Protein AF-A0A820NE36-F1 (afdb_monomer_lite)

Foldseek 3Di:
DLLVVLVVVVVCCVPPPPDDDPVLVVQVVCVVVVVDDPCVCVVVSVVSSCVVPVCVVCVVVVCVVPPPPCVVVVCVVVVVDDDDDDDQDDDPPPCSVVVVLVVCVPDPHDDDDDPDPVVVVVSVVVD

pLDDT: mean 95.51, std 3.57, range [68.38, 98.06]

InterPro domains:
  IPR027417 P-loop containing nucleoside triphosphate hydrolase [G3DSA:3.40.50.300] (71-127)
  IPR041453 Suv3, N-terminal [PF18114] (2-62)
  IPR050699 ATP-dependent RNA helicase SUPV3-like [PTHR12131] (35-124)
  IPR055206 ATP-dependent RNA helicase SUV3, DEXQ-box helicase domain [PF22527] (71-126)

Organism: NCBI:txid433720

Sequence (127 aa):
QIFKNVYVSFRKFCLQSSVLPVDFTTILNDIISGASNVTAIFPYFLKHAKQMFPHLTCIEDLKKISDLRNPANWYPDARNIQRKVIFHAGPTNSGKTYHALQRFINSESGIYCGPLKLLASEVFYKT

Secondary structure (DSSP, 8-state):
-HHHHHHHHHHHHHHH-SS--HHHHHHHHHHHTTSS-GGGGHHHHHHHHHHH-THHHHHHHHHHHT--S-GGGG-HHHHSS----------TTSSHHHHHHHHHHTSSS-----SSHHHHHHHHHH-

Structure (mmCIF, N/CA/C/O backbone):
data_AF-A0A820NE36-F1
#
_entry.id   AF-A0A820NE36-F1
#
loop_
_atom_site.group_PDB
_atom_site.id
_atom_site.type_symbol
_atom_site.label_atom_id
_atom_site.label_alt_id
_atom_site.label_comp_id
_atom_site.label_asym_id
_atom_site.label_entity_id
_atom_site.label_seq_id
_atom_site.pdbx_PDB_ins_code
_atom_site.Cartn_x
_atom_site.Cartn_y
_atom_site.Cartn_z
_atom_site.occupancy
_atom_site.B_iso_or_equiv
_atom_site.auth_seq_id
_atom_site.auth_comp_id
_atom_site.auth_asym_id
_atom_site.auth_atom_id
_atom_site.pdbx_PDB_model_num
ATOM 1 N N . GLN A 1 1 ? 17.916 12.042 -13.478 1.00 82.25 1 GLN A N 1
ATOM 2 C CA . GLN A 1 1 ? 19.033 11.322 -12.823 1.00 82.25 1 GLN A CA 1
ATOM 3 C C . GLN A 1 1 ? 19.301 9.931 -13.410 1.00 82.25 1 GLN A C 1
ATOM 5 O O . GLN A 1 1 ? 20.451 9.664 -13.737 1.00 82.25 1 GLN A O 1
ATOM 10 N N . ILE A 1 2 ? 18.285 9.066 -13.584 1.00 94.12 2 ILE A N 1
ATOM 11 C CA . ILE A 1 2 ? 18.450 7.671 -14.060 1.00 94.12 2 ILE A CA 1
ATOM 12 C C . ILE A 1 2 ? 19.258 7.591 -15.361 1.00 94.12 2 ILE A C 1
ATOM 14 O O . ILE A 1 2 ? 20.298 6.943 -15.382 1.00 94.12 2 ILE A O 1
ATOM 18 N N . PHE A 1 3 ? 18.852 8.320 -16.406 1.00 96.06 3 PHE A N 1
ATOM 19 C CA . PHE A 1 3 ? 19.536 8.290 -17.704 1.00 96.06 3 PHE A CA 1
ATOM 20 C C . PHE A 1 3 ? 21.042 8.580 -17.603 1.00 96.06 3 PHE A C 1
ATOM 22 O O . PHE A 1 3 ? 21.841 7.819 -18.132 1.00 96.06 3 PHE A O 1
ATOM 29 N N . LYS A 1 4 ? 21.444 9.635 -16.875 1.00 97.31 4 LYS A N 1
ATOM 30 C CA . LYS A 1 4 ? 22.859 10.009 -16.690 1.00 97.31 4 LYS A CA 1
ATOM 31 C C . LYS A 1 4 ? 23.656 8.884 -16.024 1.00 97.31 4 LYS A C 1
ATOM 33 O O . LYS A 1 4 ? 24.756 8.570 -16.469 1.00 97.31 4 LYS A O 1
ATOM 38 N N . ASN A 1 5 ? 23.096 8.265 -14.985 1.00 97.50 5 ASN A N 1
ATOM 39 C CA . ASN A 1 5 ? 23.749 7.174 -14.263 1.00 97.50 5 ASN A CA 1
ATOM 40 C C . ASN A 1 5 ? 23.881 5.919 -15.138 1.00 97.50 5 ASN A C 1
ATOM 42 O O . ASN A 1 5 ? 24.956 5.319 -15.185 1.00 97.50 5 ASN A O 1
ATOM 46 N N . VAL A 1 6 ? 22.817 5.560 -15.868 1.00 98.00 6 VAL A N 1
ATOM 47 C CA . VAL A 1 6 ? 22.847 4.445 -16.825 1.00 98.00 6 VAL A CA 1
ATOM 48 C C . VAL A 1 6 ? 23.852 4.729 -17.933 1.00 98.00 6 VAL A C 1
ATOM 50 O O . VAL A 1 6 ? 24.657 3.864 -18.234 1.00 98.00 6 VAL A O 1
ATOM 53 N N . TYR A 1 7 ? 23.872 5.937 -18.497 1.00 97.50 7 TYR A N 1
ATOM 54 C CA . TYR A 1 7 ? 24.812 6.327 -19.549 1.00 97.50 7 TYR A CA 1
ATOM 55 C C . TYR A 1 7 ? 26.268 6.183 -19.114 1.00 97.50 7 TYR A C 1
ATOM 57 O O . TYR A 1 7 ? 27.051 5.538 -19.808 1.00 97.50 7 TYR A O 1
ATOM 65 N N . VAL A 1 8 ? 26.636 6.732 -17.952 1.00 97.75 8 VAL A N 1
ATOM 66 C CA . VAL A 1 8 ? 28.008 6.624 -17.434 1.00 97.75 8 VAL A CA 1
ATOM 67 C C . VAL A 1 8 ? 28.394 5.159 -17.220 1.00 97.75 8 VAL A C 1
ATOM 69 O O . VAL A 1 8 ? 29.482 4.747 -17.623 1.00 97.75 8 VAL A O 1
ATOM 72 N N . SER A 1 9 ? 27.501 4.362 -16.632 1.00 97.25 9 SER A N 1
ATOM 73 C CA . SER A 1 9 ? 27.746 2.939 -16.382 1.00 97.25 9 SER A CA 1
ATOM 74 C C . SER A 1 9 ? 27.818 2.116 -17.673 1.00 97.25 9 SER A C 1
ATOM 76 O O . SER A 1 9 ? 28.740 1.322 -17.836 1.00 97.25 9 SER A O 1
ATOM 78 N N . PHE A 1 10 ? 26.905 2.341 -18.615 1.00 96.94 10 PHE A N 1
ATOM 79 C CA . PHE A 1 10 ? 26.850 1.639 -19.895 1.00 96.94 10 PHE A CA 1
ATOM 80 C C . PHE A 1 10 ? 28.059 1.976 -20.767 1.00 96.94 10 PHE A C 1
ATOM 82 O O . PHE A 1 10 ? 28.676 1.082 -21.337 1.00 96.94 10 PHE A O 1
ATOM 89 N N . ARG A 1 11 ? 28.477 3.249 -20.805 1.00 96.44 11 ARG A N 1
ATOM 90 C CA . ARG A 1 11 ? 29.721 3.657 -21.471 1.00 96.44 11 ARG A CA 1
ATOM 91 C C . ARG A 1 11 ? 30.932 2.963 -20.849 1.00 96.44 11 ARG A C 1
ATOM 93 O O . ARG A 1 11 ? 31.787 2.475 -21.580 1.00 96.44 11 ARG A O 1
ATOM 100 N N . LYS A 1 12 ? 31.004 2.893 -19.515 1.00 96.25 12 LYS A N 1
ATOM 101 C CA . LYS A 1 12 ? 32.073 2.172 -18.807 1.00 96.25 12 LYS A CA 1
ATOM 102 C C . LYS A 1 12 ? 32.079 0.686 -19.182 1.00 96.25 12 LYS A C 1
ATOM 104 O O . LYS A 1 12 ? 33.135 0.165 -19.511 1.00 96.25 12 LYS A O 1
ATOM 109 N N . PHE A 1 13 ? 30.911 0.044 -19.200 1.00 94.56 13 PHE A N 1
ATOM 110 C CA . PHE A 1 13 ? 30.743 -1.341 -19.647 1.00 94.56 13 PHE A CA 1
ATOM 111 C C . PHE A 1 13 ? 31.232 -1.541 -21.090 1.00 94.56 13 PHE A C 1
ATOM 113 O O . PHE A 1 13 ? 32.003 -2.455 -21.345 1.00 94.56 13 PHE A O 1
ATOM 120 N N . CYS A 1 14 ? 30.870 -0.654 -22.019 1.00 93.94 14 CYS A N 1
ATOM 121 C CA . CYS A 1 14 ? 31.310 -0.753 -23.414 1.00 93.94 14 CYS A CA 1
ATOM 122 C C . CYS A 1 14 ? 32.832 -0.603 -23.579 1.00 93.94 14 CYS A C 1
ATOM 124 O O . CYS A 1 14 ? 33.412 -1.250 -24.441 1.00 93.94 14 CYS A O 1
ATOM 126 N N . LEU A 1 15 ? 33.473 0.261 -22.783 1.00 93.56 15 LEU A N 1
ATOM 127 C CA . LEU A 1 15 ? 34.896 0.591 -22.933 1.00 93.56 15 LEU A CA 1
ATOM 128 C C . LEU A 1 15 ? 35.841 -0.314 -22.135 1.00 93.56 15 LEU A C 1
ATOM 130 O O . LEU A 1 15 ? 37.017 -0.392 -22.470 1.00 93.56 15 LEU A O 1
ATOM 134 N N . GLN A 1 16 ? 35.369 -0.914 -21.040 1.00 93.44 16 GLN A N 1
ATOM 135 C CA . GLN A 1 16 ? 36.233 -1.605 -20.073 1.00 93.44 16 GLN A CA 1
ATOM 136 C C . GLN A 1 16 ? 35.963 -3.106 -19.958 1.00 93.44 16 GLN A C 1
ATOM 138 O O . GLN A 1 16 ? 36.769 -3.812 -19.356 1.00 93.44 16 GLN A O 1
ATOM 143 N N . SER A 1 17 ? 34.849 -3.610 -20.494 1.00 89.56 17 SER A N 1
ATOM 144 C CA . SER A 1 17 ? 34.589 -5.051 -20.511 1.00 89.56 17 SER A CA 1
ATOM 145 C C . SER A 1 17 ? 35.572 -5.756 -21.444 1.00 89.56 17 SER A C 1
ATOM 147 O O . SER A 1 17 ? 35.713 -5.374 -22.602 1.00 89.56 17 SER A O 1
ATOM 149 N N . SER A 1 18 ? 36.215 -6.819 -20.955 1.00 82.12 18 SER A N 1
ATOM 150 C CA . SER A 1 18 ? 37.132 -7.651 -21.746 1.00 82.12 18 SER A CA 1
ATOM 151 C C . SER A 1 18 ? 36.428 -8.424 -22.863 1.00 82.12 18 SER A C 1
ATOM 153 O O . SER A 1 18 ? 37.045 -8.727 -23.879 1.00 82.12 18 SER A O 1
ATOM 155 N N . VAL A 1 19 ? 35.140 -8.731 -22.685 1.00 86.31 19 VAL A N 1
ATOM 156 C CA . VAL A 1 19 ? 34.296 -9.398 -23.680 1.00 86.31 19 VAL A CA 1
ATOM 157 C C . VAL A 1 19 ? 32.920 -8.742 -23.683 1.00 86.31 19 VAL A C 1
ATOM 159 O O . VAL A 1 19 ? 32.249 -8.675 -22.650 1.00 86.31 19 VAL A O 1
ATOM 162 N N . LEU A 1 20 ? 32.497 -8.262 -24.851 1.00 90.31 20 LEU A N 1
ATOM 163 C CA . LEU A 1 20 ? 31.125 -7.827 -25.097 1.00 90.31 20 LEU A CA 1
ATOM 164 C C . LEU A 1 20 ? 30.312 -8.987 -25.694 1.00 90.31 20 LEU A C 1
ATOM 166 O O . LEU A 1 20 ? 30.884 -9.853 -26.358 1.00 90.31 20 LEU A O 1
ATOM 170 N N . PRO A 1 21 ? 28.986 -9.028 -25.472 1.00 92.50 21 PRO A N 1
ATOM 171 C CA . PRO A 1 21 ? 28.116 -9.982 -26.153 1.00 92.50 21 PRO A CA 1
ATOM 172 C C . PRO A 1 21 ? 28.286 -9.905 -27.679 1.00 92.50 21 PRO A C 1
ATOM 174 O O . PRO A 1 21 ? 28.331 -8.812 -28.239 1.00 92.50 21 PRO A O 1
ATOM 177 N N . VAL A 1 22 ? 28.384 -11.056 -28.351 1.00 92.62 22 VAL A N 1
ATOM 178 C CA . VAL A 1 22 ? 28.695 -11.147 -29.795 1.00 92.62 22 VAL A CA 1
ATOM 179 C C . VAL A 1 22 ? 27.665 -10.411 -30.657 1.00 92.62 22 VAL A C 1
ATOM 181 O O . VAL A 1 22 ? 28.013 -9.722 -31.617 1.00 92.62 22 VAL A O 1
ATOM 184 N N . ASP A 1 23 ? 26.392 -10.521 -30.285 1.00 93.50 23 ASP A N 1
ATOM 185 C CA . ASP A 1 23 ? 25.280 -9.807 -30.907 1.00 93.50 23 ASP A CA 1
ATOM 186 C C . ASP A 1 23 ? 25.447 -8.285 -30.771 1.00 93.50 23 ASP A C 1
ATOM 188 O O . ASP A 1 23 ? 25.297 -7.550 -31.745 1.00 93.50 23 ASP A O 1
ATOM 192 N N . PHE A 1 24 ? 25.866 -7.814 -29.594 1.00 94.81 24 PHE A N 1
ATOM 193 C CA . PHE A 1 24 ? 26.143 -6.399 -29.368 1.00 94.81 24 PHE A CA 1
ATOM 194 C C . PHE A 1 24 ? 27.350 -5.904 -30.176 1.00 94.81 24 PHE A C 1
ATOM 196 O O . PHE A 1 24 ? 27.285 -4.836 -30.781 1.00 94.81 24 PHE A O 1
ATOM 203 N N . THR A 1 25 ? 28.435 -6.680 -30.234 1.00 93.75 25 THR A N 1
ATOM 204 C CA . THR A 1 25 ? 29.620 -6.344 -31.040 1.00 93.75 25 THR A CA 1
ATOM 205 C C . THR A 1 25 ? 29.287 -6.238 -32.528 1.00 93.75 25 THR A C 1
ATOM 207 O O . THR A 1 25 ? 29.765 -5.321 -33.192 1.00 93.75 25 THR A O 1
ATOM 210 N N . THR A 1 26 ? 28.435 -7.128 -33.040 1.00 94.88 26 THR A N 1
ATOM 211 C CA . THR A 1 26 ? 27.974 -7.093 -34.438 1.00 94.88 26 THR A CA 1
ATOM 212 C C . THR A 1 26 ? 27.238 -5.785 -34.731 1.00 94.88 26 THR A C 1
ATOM 214 O O . THR A 1 26 ? 27.610 -5.067 -35.654 1.00 94.88 26 THR A O 1
ATOM 217 N N . ILE A 1 27 ? 26.296 -5.399 -33.863 1.00 95.62 27 ILE A N 1
ATOM 218 C CA . ILE A 1 27 ? 25.562 -4.130 -33.983 1.00 95.62 27 ILE A CA 1
ATOM 219 C C . ILE A 1 27 ? 26.500 -2.916 -33.959 1.00 95.62 27 ILE A C 1
ATOM 221 O O . ILE A 1 27 ? 26.311 -1.979 -34.732 1.00 95.62 27 ILE A O 1
ATOM 225 N N . LEU A 1 28 ? 27.517 -2.909 -33.091 1.00 94.19 28 LEU A N 1
ATOM 226 C 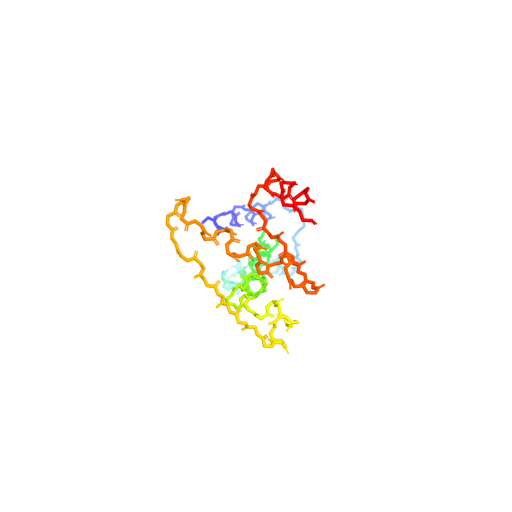CA . LEU A 1 28 ? 28.492 -1.815 -33.049 1.00 94.19 28 LEU A CA 1
ATOM 227 C C . LEU A 1 28 ? 29.278 -1.703 -34.361 1.00 94.19 28 LEU A C 1
ATOM 229 O O . LEU A 1 28 ? 29.450 -0.595 -34.866 1.00 94.19 28 LEU A O 1
ATOM 233 N N . ASN A 1 29 ? 29.711 -2.827 -34.934 1.00 94.62 29 ASN A N 1
ATOM 234 C CA . ASN A 1 29 ? 30.421 -2.846 -36.214 1.00 94.62 29 ASN A CA 1
ATOM 235 C C . ASN A 1 29 ? 29.532 -2.382 -37.378 1.00 94.62 29 ASN A C 1
ATOM 237 O O . ASN A 1 29 ? 29.988 -1.613 -38.226 1.00 94.62 29 ASN A O 1
ATOM 241 N N . ASP A 1 30 ? 28.259 -2.779 -37.395 1.00 96.44 30 ASP A N 1
ATOM 242 C CA . ASP A 1 30 ? 27.296 -2.327 -38.404 1.00 96.44 30 ASP A CA 1
ATOM 243 C C . ASP A 1 30 ? 27.057 -0.812 -38.315 1.00 96.44 30 ASP A C 1
ATOM 245 O O . ASP A 1 30 ? 26.944 -0.131 -39.330 1.00 96.44 30 ASP A O 1
ATOM 249 N N . ILE A 1 31 ? 27.035 -0.245 -37.105 1.00 96.25 31 ILE A N 1
ATOM 250 C CA . ILE A 1 31 ? 26.924 1.209 -36.915 1.00 96.25 31 ILE A CA 1
ATOM 251 C C . ILE A 1 31 ? 28.195 1.923 -37.385 1.00 96.25 31 ILE A C 1
ATOM 253 O O . ILE A 1 31 ? 28.104 2.936 -38.076 1.00 96.25 31 ILE A O 1
ATOM 257 N N . ILE A 1 32 ? 29.378 1.405 -37.037 1.00 95.19 32 ILE A N 1
ATOM 258 C CA . ILE A 1 32 ? 30.669 1.995 -37.432 1.00 95.19 32 ILE A CA 1
ATOM 259 C C . ILE A 1 32 ? 30.839 1.978 -38.957 1.00 95.19 32 ILE A C 1
ATOM 261 O O . ILE A 1 32 ? 31.342 2.942 -39.529 1.00 95.19 32 ILE A O 1
ATOM 265 N N . SER A 1 33 ? 30.400 0.903 -39.615 1.00 96.50 33 SER A N 1
ATOM 266 C CA . SER A 1 33 ? 30.439 0.763 -41.076 1.00 96.50 33 SER A CA 1
ATOM 267 C C . SER A 1 33 ? 29.305 1.498 -41.805 1.00 96.50 33 SER A C 1
ATOM 269 O O . SER A 1 33 ? 29.310 1.554 -43.032 1.00 96.50 33 SER A O 1
ATOM 271 N N . GLY A 1 34 ? 28.345 2.081 -41.076 1.00 94.94 34 GLY A N 1
ATOM 272 C CA . GLY A 1 34 ? 27.189 2.781 -41.644 1.00 94.94 34 GLY A CA 1
ATOM 273 C C . GLY A 1 34 ? 26.070 1.865 -42.157 1.00 94.94 34 GLY A C 1
ATOM 274 O O . GLY A 1 34 ? 25.110 2.355 -42.747 1.00 94.94 34 GLY A O 1
ATOM 275 N N . ALA A 1 35 ? 26.163 0.554 -41.919 1.00 95.62 35 ALA A N 1
ATOM 276 C CA . ALA A 1 35 ? 25.147 -0.438 -42.271 1.00 95.62 35 ALA A CA 1
ATOM 277 C C . ALA A 1 35 ? 23.926 -0.433 -41.325 1.00 95.62 35 ALA A C 1
ATOM 279 O O . ALA A 1 35 ? 22.893 -1.015 -41.653 1.00 95.62 35 ALA A O 1
ATOM 280 N N . SER A 1 36 ? 24.017 0.226 -40.162 1.00 95.12 36 SER A N 1
ATOM 281 C CA . SER A 1 36 ? 22.931 0.320 -39.177 1.00 95.12 36 SER A CA 1
ATOM 282 C C . SER A 1 36 ? 22.837 1.702 -38.516 1.00 95.12 36 SER A C 1
ATOM 284 O O . SER A 1 36 ? 23.796 2.472 -38.475 1.00 95.12 36 SER A O 1
ATOM 286 N N . ASN A 1 37 ? 21.658 2.031 -37.978 1.00 96.31 37 ASN A N 1
ATOM 287 C CA . ASN A 1 37 ? 21.409 3.289 -37.274 1.00 96.31 37 ASN A CA 1
ATOM 288 C C . ASN A 1 37 ? 21.901 3.220 -35.816 1.00 96.31 37 ASN A C 1
ATOM 290 O O . ASN A 1 37 ? 21.729 2.206 -35.141 1.00 96.31 37 ASN A O 1
ATOM 294 N N . VAL A 1 38 ? 22.410 4.335 -35.283 1.00 94.94 38 VAL A N 1
ATOM 295 C CA . VAL A 1 38 ? 22.826 4.472 -33.872 1.00 94.94 38 VAL A CA 1
ATOM 296 C C . VAL A 1 38 ? 21.745 4.064 -32.859 1.00 94.94 38 VAL A C 1
ATOM 298 O O . VAL A 1 38 ? 22.066 3.624 -31.754 1.00 94.94 38 VAL A O 1
ATOM 301 N N . THR A 1 39 ? 20.461 4.147 -33.221 1.00 96.00 39 THR A N 1
ATOM 302 C CA . THR A 1 39 ? 19.344 3.697 -32.378 1.00 96.00 39 THR A CA 1
ATOM 303 C C . THR A 1 39 ? 19.364 2.195 -32.102 1.00 96.00 39 THR A C 1
ATOM 305 O O . THR A 1 39 ? 18.761 1.763 -31.121 1.00 96.00 39 THR A O 1
ATOM 308 N N . ALA A 1 40 ? 20.078 1.393 -32.898 1.00 95.69 40 ALA A N 1
ATOM 309 C CA . ALA A 1 40 ? 20.215 -0.048 -32.686 1.00 95.69 40 ALA A CA 1
ATOM 310 C C . ALA A 1 40 ? 20.938 -0.404 -31.369 1.00 95.69 40 ALA A C 1
ATOM 312 O O . ALA A 1 40 ? 20.777 -1.509 -30.857 1.00 95.69 40 ALA A O 1
ATOM 313 N N . ILE A 1 41 ? 21.658 0.543 -30.752 1.00 95.62 41 ILE A N 1
ATOM 314 C CA . ILE A 1 41 ? 22.261 0.378 -29.414 1.00 95.62 41 ILE A CA 1
ATOM 315 C C . ILE A 1 41 ? 21.197 0.415 -28.303 1.00 95.62 41 ILE A C 1
ATOM 317 O O . ILE A 1 41 ? 21.410 -0.119 -27.210 1.00 95.62 41 ILE A O 1
ATOM 321 N N . PHE A 1 42 ? 20.039 1.035 -28.551 1.00 96.44 42 PHE A N 1
ATOM 322 C CA . PHE A 1 42 ? 19.058 1.337 -27.509 1.00 96.44 42 PHE A CA 1
ATOM 323 C C . PHE A 1 42 ? 18.544 0.108 -26.735 1.00 96.44 42 PHE A C 1
ATOM 325 O O . PHE A 1 42 ? 18.478 0.199 -25.509 1.00 96.44 42 PHE A O 1
ATOM 332 N N . PRO A 1 43 ? 18.238 -1.052 -27.350 1.00 96.25 43 PRO A N 1
ATOM 333 C CA . PRO A 1 43 ? 17.834 -2.245 -26.602 1.00 96.25 43 PRO A CA 1
ATOM 334 C C . PRO A 1 43 ? 18.890 -2.723 -25.592 1.00 96.25 43 PRO A C 1
ATOM 336 O O . PRO A 1 43 ? 18.535 -3.115 -24.479 1.00 96.25 43 PRO A O 1
ATOM 339 N N . TYR A 1 44 ? 20.181 -2.628 -25.928 1.00 95.81 44 TYR A N 1
ATOM 340 C CA . TYR A 1 44 ? 21.290 -2.982 -25.032 1.00 95.81 44 TYR A CA 1
ATOM 341 C C . TYR A 1 44 ? 21.443 -1.972 -23.897 1.00 95.81 44 TYR A C 1
ATOM 343 O O . TYR A 1 44 ? 21.563 -2.360 -22.733 1.00 95.81 44 TYR A O 1
ATOM 351 N N . PHE A 1 45 ? 21.345 -0.680 -24.218 1.00 96.75 45 PHE A N 1
ATOM 352 C CA . PHE A 1 45 ? 21.309 0.384 -23.218 1.00 96.75 45 PHE A CA 1
ATOM 353 C C . PHE A 1 45 ? 20.131 0.207 -22.249 1.00 96.75 45 PHE A C 1
ATOM 355 O O . PHE A 1 45 ? 20.298 0.301 -21.035 1.00 96.75 45 PHE A O 1
ATOM 362 N N . LEU A 1 46 ? 18.940 -0.104 -22.767 1.00 97.06 46 LEU A N 1
ATOM 363 C CA . LEU A 1 46 ? 17.738 -0.323 -21.967 1.00 97.06 46 LEU A CA 1
ATOM 364 C C . LEU A 1 46 ? 17.843 -1.593 -21.113 1.00 97.06 46 LEU A C 1
ATOM 366 O O . LEU A 1 46 ? 17.401 -1.594 -19.965 1.00 97.06 46 LEU A O 1
ATOM 370 N N . LYS A 1 47 ? 18.449 -2.667 -21.633 1.00 96.44 47 LYS A N 1
ATOM 371 C CA . LYS A 1 47 ? 18.745 -3.880 -20.857 1.00 96.44 47 LYS A CA 1
ATOM 372 C C . LYS A 1 47 ? 19.677 -3.565 -19.685 1.00 96.44 47 LYS A C 1
ATOM 374 O O . LYS A 1 47 ? 19.365 -3.937 -18.555 1.00 96.44 47 LYS A O 1
ATOM 379 N N . HIS A 1 48 ? 20.750 -2.813 -19.931 1.00 96.31 48 HIS A N 1
ATOM 380 C CA . HIS A 1 48 ? 21.666 -2.336 -18.888 1.00 96.31 48 HIS A CA 1
ATOM 381 C C . HIS A 1 48 ? 20.944 -1.453 -17.861 1.00 96.31 48 HIS A C 1
ATOM 383 O O . HIS A 1 48 ? 21.112 -1.626 -16.655 1.00 96.31 48 HIS A O 1
ATOM 389 N N . ALA A 1 49 ? 20.060 -0.560 -18.323 1.00 97.81 49 ALA A N 1
ATOM 390 C CA . ALA A 1 49 ? 19.232 0.283 -17.461 1.00 97.81 49 ALA A CA 1
ATOM 391 C C . ALA A 1 49 ? 18.356 -0.542 -16.512 1.00 97.81 49 ALA A C 1
ATOM 393 O O . ALA A 1 49 ? 18.304 -0.247 -15.321 1.00 97.81 49 ALA A O 1
ATOM 394 N N . LYS A 1 50 ? 17.692 -1.584 -17.026 1.00 97.25 50 LYS A N 1
ATOM 395 C CA . LYS A 1 50 ? 16.828 -2.482 -16.244 1.00 97.25 50 LYS A CA 1
ATOM 396 C C . LYS A 1 50 ? 17.612 -3.306 -15.222 1.00 97.25 50 LYS A C 1
ATOM 398 O O . LYS A 1 50 ? 17.106 -3.545 -14.134 1.00 97.25 50 LYS A O 1
ATOM 403 N N . GLN A 1 51 ? 18.846 -3.699 -15.535 1.00 95.44 51 GLN A N 1
ATOM 404 C CA . GLN A 1 51 ? 19.729 -4.374 -14.576 1.00 95.44 51 GLN A CA 1
ATOM 405 C C . GLN A 1 51 ? 20.170 -3.434 -13.447 1.00 95.44 51 GLN A C 1
ATOM 407 O O . GLN A 1 51 ? 20.185 -3.834 -12.287 1.00 95.44 51 GLN A O 1
ATOM 412 N N . MET A 1 52 ? 20.487 -2.176 -13.769 1.00 96.94 52 MET A N 1
ATOM 413 C CA . MET A 1 52 ? 20.840 -1.165 -12.765 1.00 96.94 52 MET A CA 1
ATOM 414 C C . MET A 1 52 ? 19.646 -0.710 -11.922 1.00 96.94 52 MET A C 1
ATOM 416 O O . MET A 1 52 ? 19.794 -0.404 -10.742 1.00 96.94 52 MET A O 1
ATOM 420 N N . PHE A 1 53 ? 18.468 -0.628 -12.537 1.00 97.00 53 PHE A N 1
ATOM 421 C CA . PHE A 1 53 ? 17.245 -0.125 -11.928 1.00 97.00 53 PHE A CA 1
ATOM 422 C C . PHE A 1 53 ? 16.096 -1.119 -12.168 1.00 97.00 53 PHE A C 1
ATOM 424 O O . PHE A 1 53 ? 15.256 -0.888 -13.042 1.00 97.00 53 PHE A O 1
ATOM 431 N N . PRO A 1 54 ? 16.013 -2.208 -11.377 1.00 95.88 54 PRO A N 1
ATOM 432 C CA . PRO A 1 54 ? 15.008 -3.259 -11.568 1.00 95.88 54 PRO A CA 1
ATOM 433 C C . PRO A 1 54 ? 13.561 -2.762 -11.483 1.00 95.88 54 PRO A C 1
ATOM 435 O O . PRO A 1 54 ? 12.674 -3.301 -12.132 1.00 95.88 54 PRO A O 1
ATOM 438 N N . HIS A 1 55 ? 13.305 -1.674 -10.752 1.00 94.56 55 HIS A N 1
ATOM 439 C CA . HIS A 1 55 ? 11.969 -1.074 -10.676 1.00 94.56 55 HIS A CA 1
ATOM 440 C C . HIS A 1 55 ? 11.437 -0.585 -12.036 1.00 94.56 55 HIS A C 1
ATOM 442 O O . HIS A 1 55 ? 10.228 -0.452 -12.203 1.00 94.56 55 HIS A O 1
ATOM 448 N N . LEU A 1 56 ? 12.308 -0.362 -13.032 1.00 95.44 56 LEU A N 1
ATOM 449 C CA . LEU A 1 56 ? 11.894 -0.033 -14.399 1.00 95.44 56 LEU A CA 1
ATOM 450 C C . LEU A 1 56 ? 11.124 -1.177 -15.078 1.00 95.44 56 LEU A C 1
ATOM 452 O O . LEU A 1 56 ? 10.416 -0.924 -16.049 1.00 95.44 56 LEU A O 1
ATOM 456 N N . THR A 1 57 ? 11.259 -2.423 -14.606 1.00 96.06 57 THR A N 1
ATOM 457 C CA . THR A 1 57 ? 10.519 -3.573 -15.154 1.00 96.06 57 THR A CA 1
ATOM 458 C C . THR A 1 57 ? 9.237 -3.895 -14.403 1.00 96.06 57 THR A C 1
ATOM 460 O O . THR A 1 57 ? 8.387 -4.569 -14.968 1.00 96.06 57 THR A O 1
ATOM 463 N N . CYS A 1 58 ? 9.082 -3.432 -13.162 1.00 96.00 58 CYS A N 1
ATOM 464 C CA . CYS A 1 58 ? 7.966 -3.816 -12.292 1.00 96.00 58 CYS A CA 1
ATOM 465 C C . CYS A 1 58 ? 7.197 -2.617 -11.722 1.00 96.00 58 CYS A C 1
ATOM 467 O O . CYS A 1 58 ? 6.529 -2.740 -10.701 1.00 96.00 58 CYS A O 1
ATOM 469 N N . ILE A 1 59 ? 7.260 -1.445 -12.366 1.00 97.12 59 ILE A N 1
ATOM 470 C CA . ILE A 1 59 ? 6.584 -0.238 -11.864 1.00 97.12 59 ILE A CA 1
ATOM 471 C C . ILE A 1 59 ? 5.070 -0.436 -11.694 1.00 97.12 59 ILE A C 1
ATOM 473 O O . ILE A 1 59 ? 4.490 0.062 -10.734 1.00 97.12 59 ILE A O 1
ATOM 477 N N . GLU A 1 60 ? 4.437 -1.199 -12.586 1.00 97.38 60 GLU A N 1
ATOM 478 C CA . GLU A 1 60 ? 3.009 -1.510 -12.493 1.00 97.38 60 GLU A CA 1
ATOM 479 C C . GLU A 1 60 ? 2.705 -2.479 -11.350 1.00 97.38 60 GLU A C 1
ATOM 481 O O . GLU A 1 60 ? 1.702 -2.314 -10.661 1.00 97.38 60 GLU A O 1
ATOM 486 N N . ASP A 1 61 ? 3.590 -3.436 -11.080 1.00 97.56 61 ASP A N 1
ATOM 487 C CA . ASP A 1 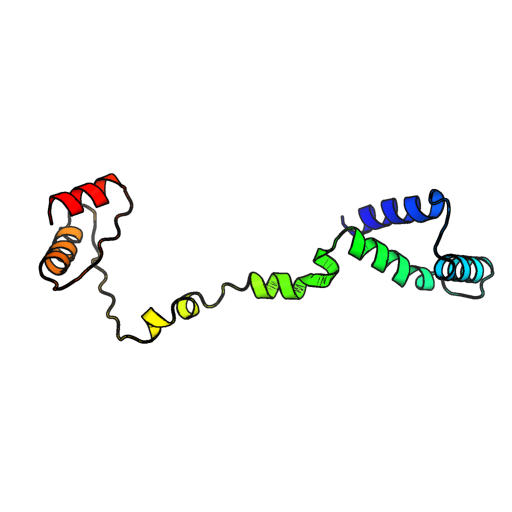61 ? 3.437 -4.331 -9.933 1.00 97.56 61 ASP A CA 1
ATOM 488 C C . ASP A 1 61 ? 3.626 -3.563 -8.627 1.00 97.56 61 ASP A C 1
ATOM 490 O O . ASP A 1 61 ? 2.814 -3.701 -7.718 1.00 97.56 61 ASP A O 1
ATOM 494 N N . LEU A 1 62 ? 4.624 -2.674 -8.563 1.00 97.75 62 LEU A N 1
ATOM 495 C CA . LEU A 1 62 ? 4.841 -1.781 -7.425 1.00 97.75 62 LEU A CA 1
ATOM 496 C C . LEU A 1 62 ? 3.612 -0.908 -7.153 1.00 97.75 62 LEU A C 1
ATOM 498 O O . LEU A 1 62 ? 3.206 -0.772 -6.001 1.00 97.75 62 LEU A O 1
ATOM 502 N N . LYS A 1 63 ? 2.977 -0.359 -8.196 1.00 97.75 63 LYS A N 1
ATOM 503 C CA . LYS A 1 63 ? 1.714 0.383 -8.058 1.00 97.75 63 LYS A CA 1
ATOM 504 C C . LYS A 1 63 ? 0.587 -0.501 -7.534 1.00 97.75 63 LYS A C 1
ATOM 506 O O . LYS A 1 63 ? -0.139 -0.070 -6.650 1.00 97.75 63 LYS A O 1
ATOM 511 N N . LYS A 1 64 ? 0.445 -1.727 -8.048 1.00 97.19 64 LYS A N 1
ATOM 512 C CA . LYS A 1 64 ? -0.601 -2.665 -7.611 1.00 97.19 64 LYS A CA 1
ATOM 513 C C . LYS A 1 64 ? -0.436 -3.074 -6.149 1.00 97.19 64 LYS A C 1
ATOM 515 O O . LYS A 1 64 ? -1.405 -3.021 -5.403 1.00 97.19 64 LYS A O 1
ATOM 520 N N . ILE A 1 65 ? 0.770 -3.451 -5.721 1.00 97.31 65 ILE A N 1
ATOM 521 C CA . ILE A 1 65 ? 1.011 -3.878 -4.330 1.00 97.31 65 ILE A CA 1
ATOM 522 C C . ILE A 1 65 ? 0.909 -2.720 -3.332 1.00 97.31 65 ILE A C 1
ATOM 524 O O . ILE A 1 65 ? 0.655 -2.951 -2.154 1.00 97.31 65 ILE A O 1
ATOM 528 N N . SER A 1 66 ? 1.117 -1.484 -3.793 1.00 97.19 66 SER A N 1
ATOM 529 C CA . SER A 1 66 ? 0.979 -0.270 -2.982 1.00 97.19 66 SER A CA 1
ATOM 530 C C . SER A 1 66 ? -0.364 0.436 -3.181 1.00 97.19 66 SER A C 1
ATOM 532 O O . SER A 1 66 ? -0.547 1.557 -2.707 1.00 97.19 66 SER A O 1
ATOM 534 N N . ASP A 1 67 ? -1.325 -0.203 -3.853 1.00 97.50 67 ASP A N 1
ATOM 535 C CA . ASP A 1 67 ? -2.662 0.352 -4.018 1.00 97.50 67 ASP A CA 1
ATOM 536 C C . ASP A 1 67 ? -3.471 0.190 -2.727 1.00 97.50 67 ASP A C 1
ATOM 538 O O . ASP A 1 67 ? -4.018 -0.873 -2.427 1.00 97.50 67 ASP A O 1
ATOM 542 N N . LEU A 1 68 ? -3.561 1.279 -1.960 1.00 97.75 68 LEU A N 1
ATOM 543 C CA . LEU A 1 68 ? -4.256 1.308 -0.674 1.00 97.75 68 LEU A CA 1
ATOM 544 C C . LEU A 1 68 ? -5.640 1.978 -0.725 1.00 97.75 68 LEU A C 1
ATOM 546 O O . LEU A 1 68 ? -6.159 2.391 0.310 1.00 97.75 68 LEU A O 1
ATOM 550 N N . ARG A 1 69 ? -6.261 2.111 -1.906 1.00 96.56 69 ARG A N 1
ATOM 551 C CA . ARG A 1 69 ? -7.492 2.914 -2.083 1.00 96.56 69 ARG A CA 1
ATOM 552 C C . ARG A 1 69 ? -8.737 2.370 -1.372 1.00 96.56 69 ARG A C 1
ATOM 554 O O . ARG A 1 69 ? -9.643 3.145 -1.086 1.00 96.56 69 ARG A O 1
ATOM 561 N N . ASN A 1 70 ? -8.795 1.071 -1.068 1.00 96.38 70 ASN A N 1
ATOM 562 C CA . ASN A 1 70 ? -9.985 0.421 -0.500 1.00 96.38 70 ASN A CA 1
ATOM 563 C C . ASN A 1 70 ? -9.697 -0.294 0.834 1.00 96.38 70 ASN A C 1
ATOM 565 O O . ASN A 1 70 ? -9.871 -1.512 0.923 1.00 96.38 70 ASN A O 1
ATOM 569 N N . PRO A 1 71 ? -9.304 0.430 1.899 1.00 97.56 71 PRO A N 1
ATOM 570 C CA . PRO A 1 71 ? -8.935 -0.190 3.173 1.00 97.56 71 PRO A CA 1
ATOM 571 C C . PRO A 1 71 ? -10.097 -0.951 3.824 1.00 97.56 71 PRO A C 1
ATOM 573 O O . PRO A 1 71 ? -9.885 -1.910 4.557 1.00 97.56 71 PRO A O 1
ATOM 576 N N . ALA A 1 72 ? -11.348 -0.583 3.525 1.00 96.81 72 ALA A N 1
ATOM 577 C CA . ALA A 1 72 ? -12.519 -1.307 4.017 1.00 96.81 72 ALA A CA 1
ATOM 578 C C . ALA A 1 72 ? -12.569 -2.772 3.542 1.00 96.81 72 ALA A C 1
ATOM 580 O O . ALA A 1 72 ? -13.094 -3.608 4.282 1.00 96.81 72 ALA A O 1
ATOM 581 N N . ASN A 1 73 ? -12.012 -3.071 2.361 1.00 96.75 73 ASN A N 1
ATOM 582 C CA . ASN A 1 73 ? -11.982 -4.413 1.769 1.00 96.75 73 ASN A CA 1
ATOM 583 C C . ASN A 1 73 ? -10.914 -5.310 2.402 1.00 96.75 73 ASN A C 1
ATOM 585 O O . ASN A 1 73 ? -10.971 -6.523 2.244 1.00 96.75 73 ASN A O 1
ATOM 589 N N . TRP A 1 74 ? -9.965 -4.738 3.149 1.00 97.44 74 TRP A N 1
ATOM 590 C CA . TRP A 1 74 ? -8.943 -5.507 3.864 1.00 97.44 74 TRP A CA 1
ATOM 591 C C . TRP A 1 74 ? -9.505 -6.267 5.070 1.00 97.44 74 TRP A C 1
ATOM 593 O O . TRP A 1 74 ? -8.815 -7.098 5.648 1.00 97.44 74 TRP A O 1
ATOM 603 N N . TYR A 1 75 ? -10.755 -5.988 5.455 1.00 97.81 75 TYR A N 1
ATOM 604 C CA . TYR A 1 75 ? -11.405 -6.551 6.638 1.00 97.81 75 TYR A CA 1
ATOM 605 C C . TYR A 1 75 ? -12.713 -7.276 6.268 1.00 97.81 75 TYR A C 1
ATOM 607 O O . TYR A 1 75 ? -13.790 -6.794 6.642 1.00 97.81 75 TYR A O 1
ATOM 615 N N . PRO A 1 76 ? -12.652 -8.402 5.527 1.00 97.81 76 PRO A N 1
ATOM 616 C CA . PRO A 1 76 ? -13.836 -9.106 5.028 1.00 97.81 76 PRO A CA 1
ATOM 617 C C . PRO A 1 76 ? -14.761 -9.583 6.155 1.00 97.81 76 PRO A C 1
ATOM 619 O O . PRO A 1 76 ? -15.964 -9.342 6.091 1.00 97.81 76 PRO A O 1
ATOM 622 N N . ASP A 1 77 ? -14.217 -10.134 7.243 1.00 98.00 77 ASP A N 1
ATOM 623 C CA . ASP A 1 77 ? -15.018 -10.612 8.382 1.00 98.00 77 ASP A CA 1
ATOM 624 C C . ASP A 1 77 ? -15.858 -9.487 8.995 1.00 98.00 77 ASP A C 1
ATOM 626 O O . ASP A 1 77 ? -17.054 -9.625 9.242 1.00 98.00 77 ASP A O 1
ATOM 630 N N . ALA A 1 78 ? -15.258 -8.304 9.142 1.00 97.25 78 ALA A N 1
ATOM 631 C CA . ALA A 1 78 ? -15.949 -7.127 9.646 1.00 97.25 78 ALA A CA 1
ATOM 632 C C . ALA A 1 78 ? -16.908 -6.493 8.614 1.00 97.25 78 ALA A C 1
ATOM 634 O O . ALA A 1 78 ? -17.650 -5.569 8.970 1.00 97.25 78 ALA A O 1
ATOM 635 N N . ARG A 1 79 ? -16.867 -6.880 7.332 1.00 96.75 79 ARG A N 1
ATOM 636 C CA . ARG A 1 79 ? -17.860 -6.496 6.306 1.00 96.75 79 ARG A CA 1
ATOM 637 C C . ARG A 1 79 ? -19.019 -7.485 6.216 1.00 96.75 79 ARG A C 1
ATOM 639 O O . ARG A 1 79 ? -20.101 -7.066 5.825 1.00 96.75 79 ARG A O 1
ATOM 646 N N . ASN A 1 80 ? -18.819 -8.726 6.652 1.00 97.62 80 ASN A N 1
ATOM 647 C CA . ASN A 1 80 ? -19.837 -9.777 6.636 1.00 97.62 80 ASN A CA 1
ATOM 648 C C . ASN A 1 80 ? -20.829 -9.714 7.809 1.00 97.62 80 ASN A C 1
ATOM 650 O O . ASN A 1 80 ? -21.804 -10.459 7.823 1.00 97.62 80 ASN A O 1
ATOM 654 N N . ILE A 1 81 ? -20.611 -8.826 8.782 1.00 97.06 81 ILE A N 1
ATOM 655 C CA . ILE A 1 81 ? -21.515 -8.620 9.919 1.00 97.06 81 ILE A CA 1
ATOM 656 C C . ILE A 1 81 ? -22.104 -7.209 9.915 1.00 97.06 81 ILE A C 1
ATOM 658 O O . ILE A 1 81 ? -21.444 -6.232 9.542 1.00 97.06 81 ILE A O 1
ATOM 662 N N . GLN A 1 82 ? -23.341 -7.077 10.393 1.00 97.94 82 GLN A N 1
ATOM 663 C CA . GLN A 1 82 ? -23.947 -5.769 10.616 1.00 97.94 82 GLN A CA 1
ATOM 664 C C . GLN A 1 82 ? -23.259 -5.083 11.804 1.00 97.94 82 GLN A C 1
ATOM 666 O O . GLN A 1 82 ? -23.229 -5.611 12.913 1.00 97.94 82 GLN A O 1
ATOM 671 N N . ARG A 1 83 ? -22.709 -3.883 11.587 1.00 97.75 83 ARG A N 1
ATOM 672 C CA . ARG A 1 83 ? -22.039 -3.093 12.633 1.00 97.75 83 ARG A CA 1
ATOM 673 C C . ARG A 1 83 ? -22.672 -1.717 12.741 1.00 97.75 83 ARG A C 1
ATOM 675 O O . ARG A 1 83 ? -22.877 -1.046 11.733 1.00 97.75 83 ARG A O 1
ATOM 682 N N . LYS A 1 84 ? -22.916 -1.274 13.973 1.00 97.94 84 LYS A N 1
ATOM 683 C CA . LYS A 1 84 ? -23.370 0.084 14.286 1.00 97.94 84 LYS A CA 1
ATOM 684 C C . LYS A 1 84 ? -22.221 0.865 14.913 1.00 97.94 84 LYS A C 1
ATOM 686 O O . LYS A 1 84 ? -21.681 0.448 15.933 1.00 97.94 84 LYS A O 1
ATOM 691 N N . VAL A 1 85 ? -21.859 1.995 14.310 1.00 97.38 85 VAL A N 1
ATOM 692 C CA . VAL A 1 85 ? -20.851 2.911 14.862 1.00 97.38 85 VAL A CA 1
ATOM 693 C C . VAL A 1 85 ? -21.556 3.949 15.729 1.00 97.38 85 VAL A C 1
ATOM 695 O O . VAL A 1 85 ? -22.499 4.594 15.276 1.00 97.38 85 VAL A O 1
ATOM 698 N N . ILE A 1 86 ? -21.106 4.101 16.975 1.00 98.06 86 ILE A N 1
ATOM 699 C CA . ILE A 1 86 ? -21.607 5.105 17.919 1.00 98.06 86 ILE A CA 1
ATOM 700 C C . ILE A 1 86 ? -20.445 6.035 18.261 1.00 98.06 86 ILE A C 1
ATOM 702 O O . ILE A 1 86 ? -19.436 5.597 18.809 1.00 98.06 86 ILE A O 1
ATOM 706 N N . PHE A 1 87 ? -20.578 7.316 17.918 1.00 97.94 87 PHE A N 1
ATOM 707 C CA . PHE A 1 87 ? -19.557 8.323 18.186 1.00 97.94 87 PHE A CA 1
ATOM 708 C C . PHE A 1 87 ? -19.925 9.139 19.4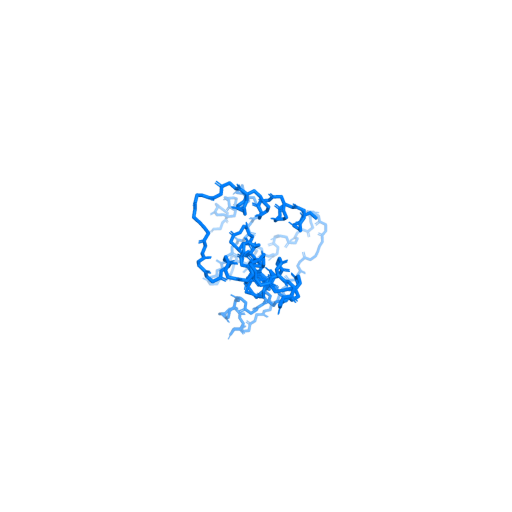30 1.00 97.94 87 PHE A C 1
ATOM 710 O O . PHE A 1 87 ? -20.836 9.964 19.399 1.00 97.94 87 PHE A O 1
ATOM 717 N N . HIS A 1 88 ? -19.211 8.911 20.534 1.00 97.38 88 HIS A N 1
ATOM 718 C CA . HIS A 1 88 ? -19.382 9.666 21.777 1.00 97.38 88 HIS A CA 1
ATOM 719 C C . HIS A 1 88 ? -18.574 10.977 21.724 1.00 97.38 88 HIS A C 1
ATOM 721 O O . HIS A 1 88 ? -17.447 11.050 22.217 1.00 97.38 88 HIS A O 1
ATOM 727 N N . ALA A 1 89 ? -19.135 12.009 21.090 1.00 97.12 89 ALA A N 1
ATOM 728 C CA . ALA A 1 89 ? -18.494 13.317 20.940 1.00 97.12 89 ALA A CA 1
ATOM 729 C C . ALA A 1 89 ? -18.549 14.151 22.232 1.00 97.12 89 ALA A C 1
ATOM 731 O O . ALA A 1 89 ? -19.567 14.179 22.916 1.00 97.12 89 ALA A O 1
ATOM 732 N N . GLY A 1 90 ? -17.474 14.880 22.538 1.00 96.12 90 GLY A N 1
ATOM 733 C CA . GLY A 1 90 ? -17.449 15.848 23.640 1.00 96.12 90 GLY A CA 1
ATOM 734 C C . GLY A 1 90 ? -16.030 16.211 24.094 1.00 96.12 90 GLY A C 1
ATOM 735 O O . GLY A 1 90 ? -15.080 15.478 23.783 1.00 96.12 90 GLY A O 1
ATOM 736 N N . PRO A 1 91 ? -15.852 17.304 24.859 1.00 96.44 91 PRO A N 1
ATOM 737 C CA . PRO A 1 91 ? -14.553 17.704 25.407 1.00 96.44 91 PRO A CA 1
ATOM 738 C C . PRO A 1 91 ? -14.028 16.681 26.425 1.00 96.44 91 PRO A C 1
ATOM 740 O O . PRO A 1 91 ? -14.720 15.723 26.796 1.00 96.44 91 PRO A O 1
ATOM 743 N N . THR A 1 92 ? -12.776 16.811 26.858 1.00 93.75 92 THR A N 1
ATOM 744 C CA . THR A 1 92 ? -12.248 16.012 27.978 1.00 93.75 92 THR A CA 1
ATOM 745 C C . THR A 1 92 ? -13.125 16.197 29.225 1.00 93.75 92 THR A C 1
ATOM 747 O O . THR A 1 92 ? -13.779 17.223 29.384 1.00 93.75 92 THR A O 1
ATOM 750 N N . ASN A 1 93 ? -13.213 15.162 30.068 1.00 92.69 93 ASN A N 1
ATOM 751 C CA . ASN A 1 93 ? -14.008 15.163 31.309 1.00 92.69 93 ASN A CA 1
ATOM 752 C C . ASN A 1 93 ? -15.533 15.390 31.156 1.00 92.69 93 ASN A C 1
ATOM 754 O O . ASN A 1 93 ? -16.196 15.762 32.113 1.00 92.69 93 ASN A O 1
ATOM 758 N N . SER A 1 94 ? -16.115 15.102 29.986 1.00 95.75 94 SER A N 1
ATOM 759 C CA . SER A 1 94 ? -17.568 15.205 29.719 1.00 95.75 94 SER A CA 1
ATOM 760 C C . SER A 1 94 ? -18.365 13.907 29.937 1.00 95.75 94 SER A C 1
ATOM 762 O O . SER A 1 94 ? -19.511 13.805 29.517 1.00 95.75 94 SER A O 1
ATOM 764 N N . GLY A 1 95 ? -17.755 12.864 30.512 1.00 94.31 95 GLY A N 1
ATOM 765 C CA . GLY A 1 95 ? -18.420 11.568 30.725 1.00 94.31 95 GLY A CA 1
ATOM 766 C C . GLY A 1 95 ? -18.527 10.662 29.486 1.00 94.31 95 GLY A C 1
ATOM 767 O O . GLY A 1 95 ? -18.974 9.523 29.601 1.00 94.31 95 GLY A O 1
ATOM 768 N N . LYS A 1 96 ? -18.049 11.091 28.307 1.00 96.75 96 LYS A N 1
ATOM 769 C CA . LYS A 1 96 ? -18.101 10.282 27.069 1.00 96.75 96 LYS A CA 1
ATOM 770 C C . LYS A 1 96 ? -17.480 8.883 27.204 1.00 96.75 96 LYS A C 1
ATOM 772 O O . LYS A 1 96 ? -18.076 7.895 26.783 1.00 96.75 96 LYS A O 1
ATOM 777 N N . THR A 1 97 ? -16.308 8.795 27.835 1.00 94.88 97 THR A N 1
ATOM 778 C CA . THR A 1 97 ? -15.592 7.530 28.050 1.00 94.88 97 THR A CA 1
ATOM 779 C C . THR A 1 97 ? -16.333 6.649 29.049 1.00 94.88 97 THR A C 1
ATOM 781 O O . THR A 1 97 ? -16.400 5.440 28.864 1.00 94.88 97 THR A O 1
ATOM 784 N N . TYR A 1 98 ? -16.940 7.258 30.071 1.00 94.56 98 TYR A N 1
ATOM 785 C CA . TYR A 1 98 ? -17.714 6.541 31.078 1.00 94.56 98 TYR A CA 1
ATOM 786 C C . TYR A 1 98 ? -18.900 5.804 30.446 1.00 94.56 98 TYR A C 1
ATOM 788 O O . TYR A 1 98 ? -19.040 4.603 30.648 1.00 94.56 98 TYR A O 1
ATOM 796 N N . HIS A 1 99 ? -19.695 6.473 29.604 1.00 95.38 99 HIS A N 1
ATOM 797 C CA . HIS A 1 99 ? -20.830 5.826 28.934 1.00 95.38 99 HIS A CA 1
ATOM 798 C C . HIS A 1 99 ? -20.410 4.676 28.005 1.00 95.38 99 HIS A C 1
ATOM 800 O O . HIS A 1 99 ? -21.058 3.629 28.001 1.00 95.38 99 HIS A O 1
ATOM 806 N N . ALA A 1 100 ? -19.318 4.839 27.250 1.00 96.56 100 ALA A N 1
ATOM 807 C CA . ALA A 1 100 ? -18.788 3.772 26.400 1.00 96.56 100 ALA A CA 1
ATOM 808 C C . ALA A 1 100 ? -18.317 2.558 27.227 1.00 96.56 100 ALA A C 1
ATOM 810 O O . ALA A 1 100 ? -18.641 1.420 26.888 1.00 96.56 100 ALA A O 1
ATOM 811 N N . LEU A 1 101 ? -17.617 2.798 28.344 1.00 96.06 101 LEU A N 1
ATOM 812 C CA . LEU A 1 101 ? -17.145 1.741 29.244 1.00 96.06 101 LEU A CA 1
ATOM 813 C C . LEU A 1 101 ? -18.291 1.027 29.967 1.00 96.06 101 LEU A C 1
ATOM 815 O O . LEU A 1 101 ? -18.265 -0.193 30.064 1.00 96.06 101 LEU A O 1
ATOM 819 N N . GLN A 1 102 ? -19.329 1.740 30.410 1.00 95.69 102 GL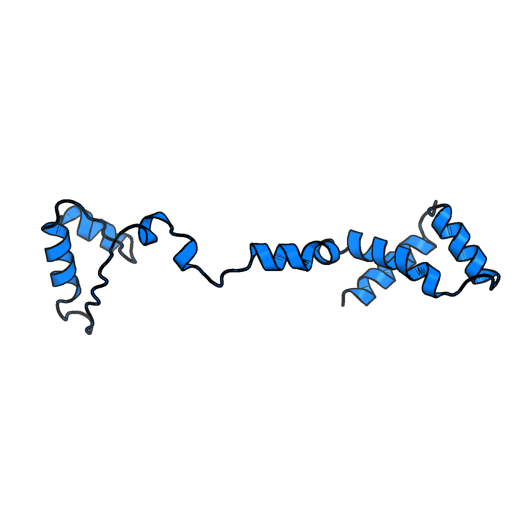N A N 1
ATOM 820 C CA . GLN A 1 102 ? -20.512 1.103 31.002 1.00 95.69 102 GLN A CA 1
ATOM 821 C C . GLN A 1 102 ? -21.197 0.155 30.012 1.00 95.69 102 GLN A C 1
ATOM 823 O O . GLN A 1 102 ? -21.619 -0.938 30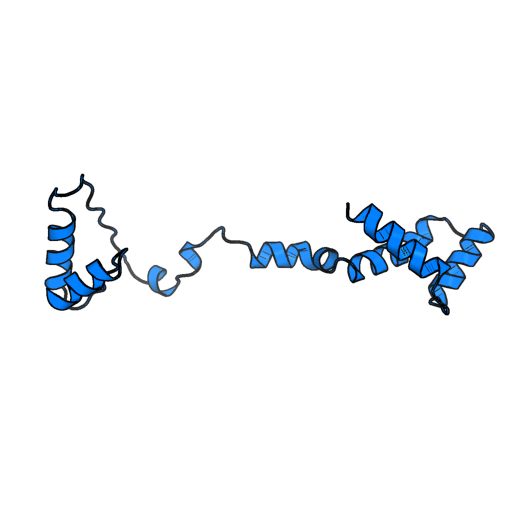.387 1.00 95.69 102 GLN A O 1
ATOM 828 N N . ARG A 1 103 ? -21.283 0.525 28.726 1.00 96.19 103 ARG A N 1
ATOM 829 C CA . ARG A 1 103 ? -21.836 -0.376 27.705 1.00 96.19 103 ARG A CA 1
ATOM 830 C C . ARG A 1 103 ? -20.944 -1.595 27.457 1.00 96.19 103 ARG A C 1
ATOM 832 O O . ARG A 1 103 ? -21.485 -2.675 27.244 1.00 96.19 103 ARG A O 1
ATOM 839 N N . PHE A 1 104 ? -19.624 -1.409 27.485 1.00 96.50 104 PHE A N 1
ATOM 840 C CA . PHE A 1 104 ? -18.626 -2.474 27.358 1.00 96.50 104 PHE A CA 1
ATOM 841 C C . PHE A 1 104 ? -18.705 -3.479 28.519 1.00 96.50 104 PHE A C 1
ATOM 843 O O . PHE A 1 104 ? -18.817 -4.673 28.267 1.00 96.50 104 PHE A O 1
ATOM 850 N N . ILE A 1 105 ? -18.750 -3.006 29.769 1.00 95.12 105 ILE A N 1
ATOM 851 C CA . ILE A 1 105 ? -18.830 -3.857 30.972 1.00 95.12 105 ILE A CA 1
ATOM 852 C C . ILE A 1 105 ? -20.103 -4.712 30.970 1.00 95.12 105 ILE A C 1
ATOM 854 O O . ILE A 1 105 ? -20.070 -5.882 31.322 1.00 95.12 105 ILE A O 1
ATOM 858 N N . ASN A 1 106 ? -21.226 -4.141 30.531 1.00 96.19 106 ASN A N 1
ATOM 859 C CA . ASN A 1 106 ? -22.520 -4.829 30.495 1.00 96.19 106 ASN A CA 1
ATOM 860 C C . ASN A 1 106 ? -22.743 -5.673 29.220 1.00 96.19 106 ASN A C 1
ATOM 862 O O . ASN A 1 106 ? -23.879 -6.048 28.926 1.00 96.19 106 ASN A O 1
ATOM 866 N N . SER A 1 107 ? -21.715 -5.895 28.398 1.00 96.88 107 SER A N 1
ATOM 867 C CA . SER A 1 107 ? -21.810 -6.728 27.191 1.00 96.88 107 SER A CA 1
ATOM 868 C C . SER A 1 107 ? -21.322 -8.151 27.468 1.00 96.88 107 SER A C 1
ATOM 870 O O . SER A 1 107 ? -20.417 -8.341 28.270 1.00 96.88 107 SER A O 1
ATOM 872 N N . GLU A 1 108 ? -21.896 -9.153 26.796 1.00 97.50 108 GLU A N 1
ATOM 873 C CA . GLU A 1 108 ? -21.467 -10.558 26.945 1.00 97.50 108 GLU A CA 1
ATOM 874 C C . GLU A 1 108 ? -20.009 -10.775 26.510 1.00 97.50 108 GLU A C 1
ATOM 876 O O . GLU A 1 108 ? -19.309 -11.630 27.045 1.00 97.50 108 GLU A O 1
ATOM 881 N N . SER A 1 109 ? -19.545 -9.996 25.530 1.00 97.31 109 SER A N 1
ATOM 882 C CA . SER A 1 109 ? -18.152 -9.957 25.093 1.00 97.31 109 SER A CA 1
ATOM 883 C C . SER A 1 109 ? -17.820 -8.594 24.491 1.00 97.31 109 SER A C 1
ATOM 885 O O . SER A 1 109 ? -18.670 -7.937 23.883 1.00 97.31 109 SER A O 1
ATOM 887 N N . GLY A 1 110 ? -16.562 -8.174 24.621 1.00 96.12 110 GLY A N 1
ATOM 888 C CA . GLY A 1 110 ? -16.096 -6.918 24.051 1.00 96.12 110 GLY A CA 1
ATOM 889 C C . GLY A 1 110 ? -14.578 -6.796 24.034 1.00 96.12 110 GLY A C 1
ATOM 890 O O . GLY A 1 110 ? -13.863 -7.571 24.664 1.00 96.12 110 GLY A O 1
ATOM 891 N N . ILE A 1 111 ? -14.090 -5.760 23.348 1.00 97.00 111 ILE A N 1
ATOM 892 C CA . ILE A 1 111 ? -12.682 -5.356 23.359 1.00 97.00 111 ILE A CA 1
ATOM 893 C C . ILE A 1 111 ? -12.560 -3.859 23.658 1.00 97.00 111 ILE A C 1
ATOM 895 O O . ILE A 1 111 ? -13.284 -3.040 23.090 1.00 97.00 111 ILE A O 1
ATOM 899 N N . TYR A 1 112 ? -11.620 -3.503 24.535 1.00 97.12 112 TYR A N 1
ATOM 900 C CA . TYR A 1 112 ? -11.230 -2.120 24.790 1.00 97.12 112 TYR A CA 1
ATOM 901 C C . TYR A 1 112 ? -9.909 -1.801 24.078 1.00 97.12 112 TYR A C 1
ATOM 903 O O . TYR A 1 112 ? -8.880 -2.419 24.346 1.00 97.12 112 TYR A O 1
ATOM 911 N N . CYS A 1 113 ? -9.929 -0.802 23.194 1.00 97.44 113 CYS A N 1
ATOM 912 C CA . CYS A 1 113 ? -8.750 -0.330 22.466 1.00 97.44 113 CYS A CA 1
ATOM 913 C C . CYS A 1 113 ? -8.309 1.034 23.018 1.00 97.44 113 CYS A C 1
ATOM 915 O O . CYS A 1 113 ? -8.819 2.075 22.601 1.00 97.44 113 CYS A O 1
ATOM 917 N N . GLY A 1 114 ? -7.375 1.032 23.973 1.00 95.56 114 GLY A N 1
ATOM 918 C CA . GLY A 1 114 ? -6.827 2.251 24.577 1.00 95.56 114 GLY A CA 1
ATOM 919 C C . GLY A 1 114 ? -5.614 2.809 23.813 1.00 95.56 114 GLY A C 1
ATOM 920 O O . GLY A 1 114 ? -4.791 2.029 23.337 1.00 95.56 114 GLY A O 1
ATOM 921 N N . PRO A 1 115 ? -5.433 4.142 23.736 1.00 96.94 115 PRO A N 1
ATOM 922 C CA . PRO A 1 115 ? -4.285 4.752 23.053 1.00 96.94 115 PRO A CA 1
ATOM 923 C C . PRO A 1 115 ? -2.975 4.670 23.855 1.00 96.94 115 PRO A C 1
ATOM 925 O O . PRO A 1 115 ? -1.908 4.955 23.321 1.00 96.94 115 PRO A O 1
ATOM 928 N N . LEU A 1 116 ? -3.043 4.310 25.141 1.00 97.38 116 LEU A N 1
ATOM 929 C CA . LEU A 1 116 ? -1.898 4.224 26.044 1.00 97.38 116 LEU A CA 1
ATOM 930 C C . LEU A 1 116 ? -1.935 2.914 26.822 1.00 97.38 116 LEU A C 1
ATOM 932 O O . LEU A 1 116 ? -2.997 2.487 27.279 1.00 97.38 116 LEU A O 1
ATOM 936 N N . LYS A 1 117 ? -0.753 2.343 27.071 1.00 97.31 117 LYS A N 1
ATOM 937 C CA . LYS A 1 117 ? -0.601 1.143 27.905 1.00 97.31 117 LYS A CA 1
ATOM 938 C C . LYS A 1 117 ? -1.217 1.333 29.294 1.00 97.31 117 LYS A C 1
ATOM 940 O O . LYS A 1 117 ? -1.926 0.450 29.757 1.00 97.31 117 LYS A O 1
ATOM 945 N N . LEU A 1 118 ? -1.008 2.501 29.911 1.00 97.06 118 LEU A N 1
ATOM 946 C CA . LEU A 1 118 ? -1.595 2.839 31.213 1.00 97.06 118 LEU A CA 1
ATOM 947 C C . LEU A 1 118 ? -3.126 2.758 31.199 1.00 97.06 118 LEU A C 1
ATOM 949 O O . LEU A 1 118 ? -3.697 2.208 32.129 1.00 97.06 118 LEU A O 1
ATOM 953 N N . LEU A 1 119 ? -3.782 3.229 30.133 1.00 95.94 119 LEU A N 1
ATOM 954 C CA . LEU A 1 119 ? -5.243 3.169 30.015 1.00 95.94 119 LEU A CA 1
ATOM 955 C C . LEU A 1 119 ? -5.743 1.741 29.776 1.00 95.94 119 LEU A C 1
ATOM 957 O O . LEU A 1 119 ? -6.804 1.380 30.270 1.00 95.94 119 LEU A O 1
ATOM 961 N N . ALA A 1 120 ? -4.998 0.927 29.022 1.00 96.31 120 ALA A N 1
ATOM 962 C CA . ALA A 1 120 ? -5.317 -0.491 28.868 1.00 96.31 120 ALA A CA 1
ATOM 963 C C . ALA A 1 120 ? -5.224 -1.226 30.215 1.00 96.31 120 ALA A C 1
ATOM 965 O O . ALA A 1 120 ? -6.132 -1.974 30.563 1.00 96.31 120 ALA A O 1
ATOM 966 N N . SER A 1 121 ? -4.171 -0.958 30.998 1.00 95.94 121 SER A N 1
ATOM 967 C CA . SER A 1 121 ? -4.030 -1.486 32.359 1.00 95.94 121 SER A CA 1
ATOM 968 C C . SER A 1 121 ? -5.133 -0.984 33.288 1.00 95.94 121 SER A C 1
ATOM 970 O O . SER A 1 121 ? -5.706 -1.774 34.024 1.00 95.94 121 SER A O 1
ATOM 972 N N . GLU A 1 122 ? -5.463 0.306 33.242 1.00 95.31 122 GLU A N 1
ATOM 973 C CA . GLU A 1 122 ? -6.527 0.885 34.062 1.00 95.31 122 GLU A CA 1
ATOM 974 C C . GLU A 1 122 ? -7.872 0.200 33.814 1.00 95.31 122 GLU A C 1
ATOM 976 O O . GLU A 1 122 ? -8.555 -0.141 34.774 1.00 95.31 122 GLU A O 1
ATOM 981 N N . VAL A 1 123 ? -8.246 -0.022 32.549 1.00 94.88 123 VAL A N 1
ATOM 982 C CA . VAL A 1 123 ? -9.494 -0.722 32.223 1.00 94.88 123 VAL A CA 1
ATOM 983 C C . VAL A 1 123 ? -9.420 -2.179 32.660 1.00 94.88 123 VAL A C 1
ATOM 985 O O . VAL A 1 123 ? -10.315 -2.610 33.367 1.00 94.88 123 VAL A O 1
ATOM 988 N N . PHE A 1 124 ? -8.330 -2.892 32.359 1.00 94.56 124 PHE A N 1
ATOM 989 C CA . PHE A 1 124 ? -8.143 -4.290 32.769 1.00 94.56 124 PHE A CA 1
ATOM 990 C C . PHE A 1 124 ? -8.290 -4.518 34.281 1.00 94.56 124 PHE A C 1
ATOM 992 O O . PHE A 1 124 ? -8.799 -5.549 34.693 1.00 94.56 124 PHE A O 1
ATOM 999 N N . TYR A 1 125 ? -7.847 -3.577 35.117 1.00 94.00 125 TYR A N 1
ATOM 1000 C CA . TYR A 1 125 ? -8.011 -3.695 36.570 1.00 94.00 125 TYR A CA 1
ATOM 1001 C C . TYR A 1 125 ? -9.367 -3.184 37.086 1.00 94.00 125 TYR A C 1
ATOM 1003 O O . TYR A 1 125 ? -9.709 -3.446 38.237 1.00 94.00 125 TYR A O 1
ATOM 1011 N N . LYS A 1 126 ? -10.125 -2.426 36.281 1.00 84.81 126 LYS A N 1
ATOM 1012 C CA . LYS A 1 126 ? -11.444 -1.871 36.644 1.00 84.81 126 LYS A CA 1
ATOM 1013 C C . LYS A 1 126 ? -12.627 -2.696 36.128 1.00 84.81 126 LYS A C 1
ATOM 1015 O O . LYS A 1 126 ? -13.746 -2.441 36.572 1.00 84.81 126 LYS A O 1
ATOM 1020 N N . THR A 1 127 ? -12.396 -3.605 35.185 1.00 68.38 127 THR A N 1
ATO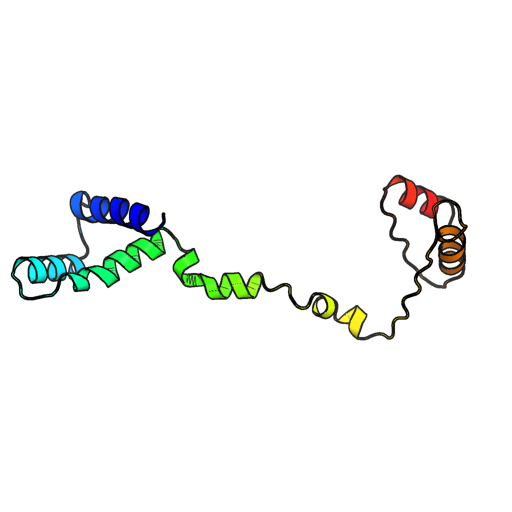M 1021 C CA . THR A 1 127 ? -13.399 -4.485 34.564 1.00 68.38 127 THR A CA 1
ATOM 1022 C C . THR A 1 127 ? -13.009 -5.930 34.757 1.00 68.38 127 THR A C 1
ATOM 1024 O O . THR A 1 127 ? -13.871 -6.704 35.213 1.00 68.38 127 THR A O 1
#

Radius of gyration: 31.6 Å; chains: 1; bounding box: 61×29×79 Å